Protein AF-A0A4U3A733-F1 (afdb_monomer)

InterPro domains:
  IPR024529 ECF transporter, substrate-specific component [PF12822] (3-72)
  IPR025720 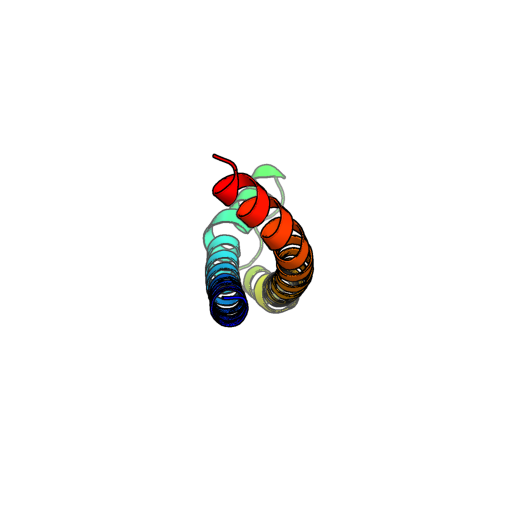ECF transporter, Riboflavin transporter RibU [PTHR38438] (1-85)

Structure (mmCIF, N/CA/C/O backbone):
data_AF-A0A4U3A733-F1
#
_entry.id   AF-A0A4U3A733-F1
#
loop_
_atom_site.group_PDB
_atom_site.id
_atom_site.type_symbol
_atom_site.label_atom_id
_atom_site.label_alt_id
_atom_site.label_comp_id
_atom_site.label_asym_id
_atom_site.label_entity_id
_atom_site.label_seq_id
_atom_site.pdbx_PDB_ins_code
_atom_site.Cartn_x
_atom_site.Cartn_y
_atom_site.Cartn_z
_atom_site.occupancy
_atom_site.B_iso_or_equiv
_atom_site.auth_seq_id
_atom_site.auth_comp_id
_atom_site.auth_asym_id
_atom_site.auth_atom_id
_atom_site.pdbx_PDB_model_num
ATOM 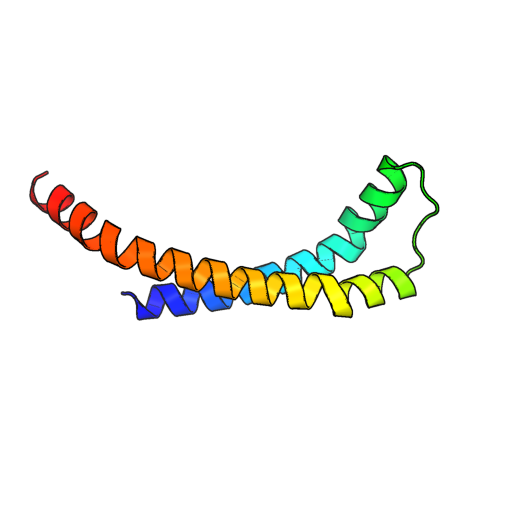1 N N . THR A 1 1 ? -21.772 3.868 10.532 1.00 82.06 1 THR A N 1
ATOM 2 C CA . THR A 1 1 ? -21.470 2.889 11.611 1.00 82.06 1 THR A CA 1
ATOM 3 C C . THR A 1 1 ? -20.068 2.329 11.417 1.00 82.06 1 THR A C 1
ATOM 5 O O . THR A 1 1 ? -19.547 2.446 10.315 1.00 82.06 1 THR A O 1
ATOM 8 N N . VAL A 1 2 ? -19.447 1.726 12.443 1.00 82.56 2 VAL A N 1
ATOM 9 C CA . VAL A 1 2 ? -18.079 1.161 12.330 1.00 82.56 2 VAL A CA 1
ATOM 10 C C . VAL A 1 2 ? -18.007 0.077 11.246 1.00 82.56 2 VAL A C 1
ATOM 12 O O . VAL A 1 2 ? -17.067 0.069 10.469 1.00 82.56 2 VAL A O 1
ATOM 15 N N . LYS A 1 3 ? -19.058 -0.744 11.096 1.00 85.50 3 LYS A N 1
ATOM 16 C CA . LYS A 1 3 ? -19.158 -1.766 10.039 1.00 85.50 3 LYS A CA 1
ATOM 17 C C . LYS A 1 3 ? -19.001 -1.187 8.624 1.00 85.50 3 LYS A C 1
ATOM 19 O O . LYS A 1 3 ? -18.169 -1.659 7.863 1.00 85.50 3 LYS A O 1
ATOM 24 N N . SER A 1 4 ? -19.753 -0.131 8.297 1.00 90.12 4 SER A N 1
ATOM 25 C CA . SER A 1 4 ? -19.648 0.542 6.992 1.00 90.12 4 SER A CA 1
ATOM 26 C C . SER A 1 4 ? -18.281 1.196 6.780 1.00 90.12 4 SER A C 1
ATOM 28 O O . SER A 1 4 ? -17.786 1.192 5.658 1.00 90.12 4 SER A O 1
ATOM 30 N N . LEU A 1 5 ? -17.672 1.731 7.845 1.00 90.38 5 LEU A N 1
ATOM 31 C CA . LEU A 1 5 ? -16.330 2.304 7.786 1.00 90.38 5 LEU A CA 1
ATOM 32 C C . LEU A 1 5 ? -15.291 1.225 7.460 1.00 90.38 5 LEU A C 1
ATOM 34 O O . LEU A 1 5 ? -14.518 1.390 6.525 1.00 90.38 5 LEU A O 1
ATOM 38 N N . THR A 1 6 ? -15.303 0.103 8.181 1.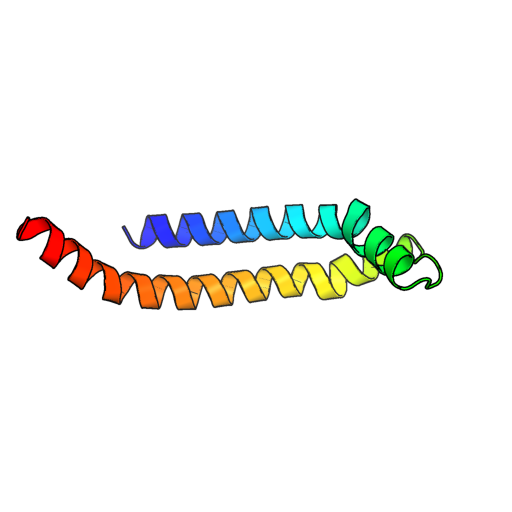00 89.75 6 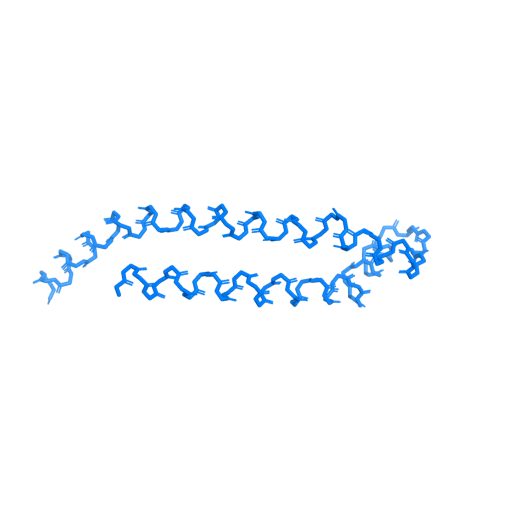THR A N 1
ATOM 39 C CA . THR A 1 6 ? -14.370 -1.006 7.947 1.00 89.75 6 THR A CA 1
ATOM 40 C C . THR A 1 6 ? -14.522 -1.582 6.540 1.00 89.75 6 THR A C 1
ATOM 42 O O . THR A 1 6 ? -13.520 -1.767 5.858 1.00 89.75 6 THR A O 1
ATOM 45 N N . THR A 1 7 ? -15.749 -1.802 6.056 1.00 92.81 7 THR A N 1
ATOM 46 C CA . THR A 1 7 ? -15.974 -2.271 4.677 1.00 92.81 7 THR A CA 1
ATOM 47 C C . THR A 1 7 ? -15.450 -1.271 3.644 1.00 92.81 7 THR A C 1
ATOM 49 O O . THR A 1 7 ? -14.784 -1.676 2.695 1.00 92.81 7 THR A O 1
ATOM 52 N N . GLY A 1 8 ? -15.688 0.029 3.846 1.00 95.19 8 GLY A N 1
ATOM 53 C CA . GLY A 1 8 ? -15.161 1.076 2.970 1.00 95.19 8 GLY A CA 1
ATOM 54 C C . GLY A 1 8 ? -13.631 1.119 2.948 1.00 95.19 8 GLY A C 1
ATOM 55 O O . GLY A 1 8 ? -13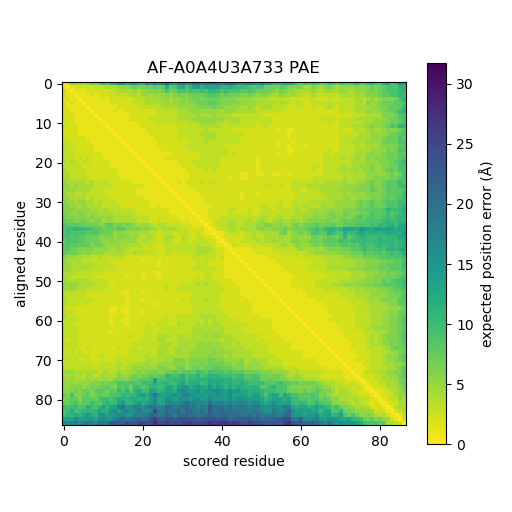.042 1.225 1.877 1.00 95.19 8 GLY A O 1
ATOM 56 N N . LEU A 1 9 ? -12.981 0.964 4.104 1.00 94.62 9 LEU A N 1
ATOM 57 C CA . LEU A 1 9 ? -11.518 0.933 4.215 1.00 94.62 9 LEU A CA 1
ATOM 58 C C . LEU A 1 9 ? -10.905 -0.301 3.537 1.00 94.62 9 LEU A C 1
ATOM 60 O O . LEU A 1 9 ? -9.875 -0.187 2.871 1.00 94.62 9 LEU A O 1
ATOM 64 N N . MET A 1 10 ? -11.556 -1.462 3.639 1.00 93.75 10 MET A N 1
ATOM 65 C CA . MET A 1 10 ? -11.118 -2.682 2.951 1.00 93.75 10 MET A CA 1
ATOM 66 C C . MET A 1 10 ? -11.246 -2.549 1.430 1.00 93.75 10 MET A C 1
ATOM 68 O O . MET A 1 10 ? -10.285 -2.813 0.710 1.00 93.75 10 MET A O 1
ATOM 72 N N . LEU A 1 11 ? -12.396 -2.076 0.936 1.00 96.38 11 LEU A N 1
ATOM 73 C CA . LEU A 1 11 ? -12.593 -1.816 -0.494 1.00 96.38 11 LEU A CA 1
ATOM 74 C C . LEU A 1 11 ? -11.615 -0.756 -1.010 1.00 96.38 11 LEU A C 1
ATOM 76 O O . LEU A 1 11 ? -10.996 -0.944 -2.054 1.00 96.38 11 LEU A O 1
ATOM 80 N N . GLY A 1 12 ? -11.416 0.320 -0.248 1.00 96.50 12 GLY A N 1
ATOM 81 C CA . GLY A 1 12 ? -10.434 1.355 -0.555 1.00 96.50 12 GLY A CA 1
ATOM 82 C C . GLY A 1 12 ? -9.014 0.801 -0.635 1.00 96.50 12 GLY A C 1
ATOM 83 O O . GLY A 1 12 ? -8.291 1.134 -1.568 1.00 96.50 12 GLY A O 1
ATOM 84 N N . THR A 1 13 ? -8.632 -0.093 0.281 1.00 96.75 13 THR A N 1
ATOM 85 C CA . THR A 1 13 ? -7.318 -0.758 0.273 1.00 96.75 13 THR A CA 1
ATOM 86 C C . THR A 1 13 ? -7.123 -1.612 -0.977 1.00 96.75 13 THR A C 1
ATOM 88 O O . THR A 1 13 ? -6.065 -1.533 -1.602 1.00 96.75 13 THR A O 1
ATOM 91 N N . ILE A 1 14 ? -8.131 -2.394 -1.375 1.00 96.88 14 ILE A N 1
ATOM 92 C CA . ILE A 1 14 ? -8.067 -3.225 -2.587 1.00 96.88 14 ILE A CA 1
ATOM 93 C C . ILE A 1 14 ? -7.918 -2.336 -3.825 1.00 96.88 14 ILE A C 1
ATOM 95 O O . ILE A 1 14 ? -6.973 -2.508 -4.594 1.00 96.88 14 ILE A O 1
ATOM 99 N N . THR A 1 15 ? -8.792 -1.340 -3.977 1.00 97.50 15 THR A N 1
ATOM 100 C CA . THR A 1 15 ? -8.760 -0.396 -5.103 1.00 97.50 15 THR A CA 1
ATOM 101 C C . THR A 1 15 ? -7.424 0.337 -5.178 1.00 97.50 15 THR A C 1
ATOM 103 O O . THR A 1 15 ? -6.798 0.393 -6.235 1.00 97.50 15 THR A O 1
ATOM 106 N N . MET A 1 16 ? -6.942 0.848 -4.046 1.00 96.81 16 MET A N 1
ATOM 107 C CA . MET A 1 16 ? -5.661 1.543 -3.950 1.00 96.81 16 MET A CA 1
ATOM 108 C C . MET A 1 16 ? -4.486 0.627 -4.298 1.00 96.81 16 MET A C 1
ATOM 110 O O . MET A 1 16 ? -3.596 1.048 -5.032 1.00 96.81 16 MET A O 1
ATOM 114 N N . THR A 1 17 ? -4.499 -0.625 -3.835 1.00 97.38 17 THR A N 1
ATOM 115 C CA . THR A 1 17 ? -3.457 -1.613 -4.150 1.00 97.38 17 THR A CA 1
ATOM 116 C C . THR A 1 17 ? -3.399 -1.883 -5.650 1.00 97.38 17 THR A C 1
ATOM 118 O O . THR A 1 17 ? -2.323 -1.793 -6.236 1.00 97.38 17 THR A O 1
ATOM 121 N N . VAL A 1 18 ? -4.546 -2.142 -6.288 1.00 96.94 18 VAL A N 1
ATOM 122 C CA . VAL A 1 18 ? -4.620 -2.415 -7.733 1.00 96.94 18 VAL A CA 1
ATOM 123 C C . VAL A 1 18 ? -4.143 -1.210 -8.540 1.00 96.94 18 VAL A C 1
ATOM 125 O O . VAL A 1 18 ? -3.267 -1.351 -9.394 1.00 96.94 18 VAL A O 1
ATOM 128 N N . ILE A 1 19 ? -4.665 -0.017 -8.239 1.00 97.62 19 ILE A N 1
ATOM 129 C CA . ILE A 1 19 ? -4.276 1.217 -8.931 1.00 97.62 19 ILE A CA 1
ATOM 130 C C . ILE A 1 19 ? -2.778 1.470 -8.760 1.00 97.62 19 ILE A C 1
ATOM 132 O O . ILE A 1 19 ? -2.094 1.751 -9.739 1.00 97.62 19 ILE A O 1
ATOM 136 N N . MET A 1 20 ? -2.237 1.320 -7.549 1.00 96.50 20 MET A N 1
ATOM 137 C CA . MET A 1 20 ? -0.808 1.519 -7.310 1.00 96.50 20 MET A CA 1
ATOM 138 C C . MET A 1 20 ? 0.056 0.499 -8.040 1.00 96.50 20 MET A C 1
ATOM 140 O O . MET A 1 20 ? 1.096 0.883 -8.567 1.00 96.50 20 MET A O 1
ATOM 144 N N . SER A 1 21 ? -0.340 -0.771 -8.112 1.00 95.31 21 SER A N 1
ATOM 145 C CA . SER A 1 21 ? 0.397 -1.773 -8.888 1.00 95.31 21 SER A CA 1
ATOM 146 C C . SER A 1 21 ? 0.449 -1.411 -10.376 1.00 95.31 21 SER A C 1
ATOM 148 O O . SER A 1 21 ? 1.518 -1.488 -10.980 1.00 95.31 21 SER A O 1
ATOM 150 N N . VAL A 1 22 ? -0.665 -0.941 -10.949 1.00 97.25 22 VAL A N 1
ATOM 151 C CA . VAL A 1 22 ? -0.728 -0.481 -12.348 1.00 97.25 22 VAL A CA 1
ATOM 152 C C . VAL A 1 22 ? 0.127 0.773 -12.552 1.00 97.25 22 VAL A C 1
ATOM 154 O O . VAL A 1 22 ? 0.983 0.803 -13.436 1.00 97.25 22 VAL A O 1
ATOM 157 N N . LEU A 1 23 ? -0.043 1.793 -11.709 1.00 97.25 23 LEU A N 1
ATOM 158 C CA . LEU A 1 23 ? 0.714 3.043 -11.803 1.00 97.25 23 LEU A CA 1
ATOM 159 C C . LEU A 1 23 ? 2.218 2.830 -11.624 1.00 97.25 23 LEU A C 1
ATOM 161 O O . LEU A 1 23 ? 3.007 3.511 -12.279 1.00 97.25 23 LEU A O 1
ATOM 165 N N . ASN A 1 24 ? 2.633 1.881 -10.781 1.00 97.25 24 ASN A N 1
ATOM 166 C CA . ASN A 1 24 ? 4.050 1.572 -10.614 1.00 97.25 24 ASN A CA 1
ATOM 167 C C . ASN A 1 24 ? 4.671 0.998 -11.882 1.00 97.25 24 ASN A C 1
ATOM 169 O O . ASN A 1 24 ? 5.796 1.366 -12.207 1.00 97.25 24 ASN A O 1
ATOM 173 N N . TYR A 1 25 ? 3.935 0.168 -12.619 1.00 96.25 25 TYR A N 1
ATOM 174 C CA . TYR A 1 25 ? 4.430 -0.393 -13.871 1.00 96.25 25 TYR A CA 1
ATOM 175 C C . TYR A 1 25 ? 4.578 0.667 -14.967 1.00 96.25 25 TYR A C 1
ATOM 177 O O . TYR A 1 25 ? 5.595 0.704 -15.652 1.00 96.25 25 TYR A O 1
ATOM 185 N N . PHE A 1 26 ? 3.573 1.531 -15.136 1.00 95.88 26 PHE A N 1
ATOM 186 C CA . PHE A 1 26 ? 3.522 2.441 -16.286 1.00 95.88 26 PHE A CA 1
ATOM 187 C C . PHE A 1 26 ? 4.167 3.804 -16.049 1.00 95.88 26 PHE A C 1
ATOM 189 O O . PHE A 1 26 ? 4.635 4.417 -17.003 1.00 95.88 26 PHE A O 1
ATOM 196 N N . ILE A 1 27 ? 4.159 4.301 -14.811 1.00 96.69 27 ILE A N 1
ATOM 197 C CA . ILE A 1 27 ? 4.527 5.692 -14.524 1.00 96.69 27 ILE A CA 1
ATOM 198 C C . ILE A 1 27 ? 5.655 5.754 -13.501 1.00 96.69 27 ILE A C 1
ATOM 200 O O . ILE A 1 27 ? 6.704 6.315 -13.797 1.00 96.69 27 ILE A O 1
ATOM 204 N N . ILE A 1 28 ? 5.474 5.174 -12.311 1.00 96.44 28 ILE A N 1
ATOM 205 C CA . ILE A 1 28 ? 6.378 5.457 -11.185 1.00 96.44 28 ILE A CA 1
ATOM 206 C C . ILE A 1 28 ? 7.763 4.840 -11.393 1.00 96.44 28 ILE A C 1
ATOM 208 O O . ILE A 1 28 ? 8.748 5.558 -11.257 1.00 96.44 28 ILE A O 1
ATOM 212 N N . LEU A 1 29 ? 7.871 3.550 -11.736 1.00 95.69 29 LEU A N 1
ATOM 213 C CA . LEU A 1 29 ? 9.183 2.917 -11.929 1.00 95.69 29 LEU A CA 1
ATOM 214 C C . LEU A 1 29 ? 9.941 3.486 -13.143 1.00 95.69 29 LEU A C 1
ATOM 216 O O . LEU A 1 29 ? 11.118 3.809 -12.976 1.00 95.69 29 LEU A O 1
ATOM 220 N N . PRO A 1 30 ? 9.309 3.704 -14.316 1.00 95.12 30 PRO A N 1
ATOM 221 C CA . PRO A 1 30 ? 9.975 4.373 -15.435 1.00 95.12 30 PRO A CA 1
ATOM 222 C C . PRO A 1 30 ? 10.433 5.798 -15.098 1.00 95.12 30 PRO A C 1
ATOM 224 O O . PRO A 1 30 ? 11.572 6.167 -15.392 1.00 95.12 30 PRO A O 1
ATOM 227 N N . ALA A 1 31 ? 9.580 6.588 -14.435 1.00 96.69 31 ALA A N 1
ATOM 228 C CA . ALA A 1 31 ? 9.933 7.940 -14.008 1.00 96.69 31 ALA A CA 1
ATOM 229 C C . ALA A 1 31 ? 11.060 7.935 -12.967 1.00 96.69 31 ALA A C 1
ATOM 231 O O . ALA A 1 31 ? 11.920 8.808 -13.004 1.00 96.69 31 ALA A O 1
ATOM 232 N N . TYR A 1 32 ? 11.093 6.946 -12.071 1.00 95.38 32 TYR A N 1
ATOM 233 C CA . TYR A 1 32 ? 12.143 6.786 -11.066 1.00 95.38 32 TYR A CA 1
ATOM 234 C C . TYR A 1 32 ? 13.508 6.502 -11.701 1.00 95.38 32 TYR A C 1
ATOM 236 O O . TYR A 1 32 ? 14.485 7.173 -11.367 1.00 95.38 32 TYR A O 1
ATOM 244 N N . THR A 1 33 ? 13.586 5.559 -12.647 1.00 95.19 33 THR A N 1
ATOM 245 C CA . THR A 1 33 ? 14.850 5.263 -13.345 1.00 95.19 33 THR A CA 1
ATOM 246 C C . THR A 1 33 ? 15.315 6.434 -14.202 1.00 95.19 33 THR A C 1
ATOM 248 O O . THR A 1 33 ? 16.501 6.755 -14.224 1.00 95.19 33 THR A O 1
ATOM 251 N N . TRP A 1 34 ? 14.373 7.132 -14.845 1.00 95.88 34 TRP A N 1
ATOM 252 C CA . TRP A 1 34 ? 14.667 8.346 -15.602 1.00 95.88 34 TRP A CA 1
ATOM 253 C C . TRP A 1 34 ? 15.206 9.464 -14.701 1.00 95.88 34 TRP A C 1
ATOM 255 O O . TRP A 1 34 ? 16.251 10.040 -14.992 1.00 95.88 34 TRP A O 1
ATOM 265 N N . PHE A 1 35 ? 14.545 9.723 -13.570 1.00 97.12 35 PHE A N 1
ATOM 266 C CA . PHE A 1 35 ? 14.939 10.762 -12.617 1.00 97.12 35 PHE A CA 1
ATOM 267 C C . PHE A 1 35 ? 16.335 10.524 -12.027 1.00 97.12 35 PHE A C 1
ATOM 269 O O . PHE A 1 35 ? 17.094 11.470 -11.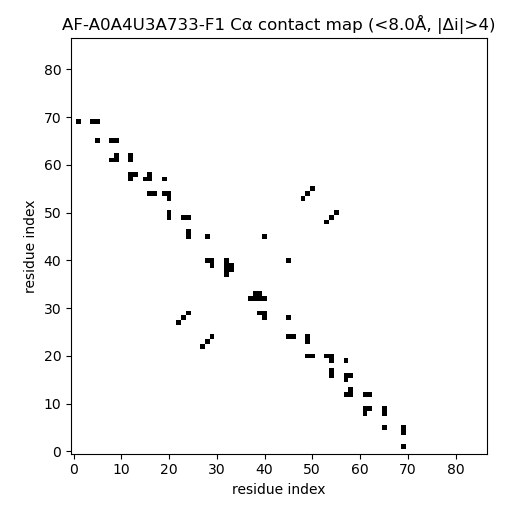827 1.00 97.12 35 PHE A O 1
ATOM 276 N N . LEU A 1 36 ? 16.695 9.264 -11.772 1.00 96.25 36 LEU A N 1
ATOM 277 C CA . LEU A 1 36 ? 18.004 8.897 -11.228 1.00 96.25 36 LEU A CA 1
ATOM 278 C C . LEU A 1 36 ? 19.099 8.717 -12.288 1.00 96.25 36 LEU A C 1
ATOM 280 O O . LEU A 1 36 ? 20.222 8.376 -11.923 1.00 96.25 36 LEU A O 1
ATOM 284 N N . ASN A 1 37 ? 18.800 8.932 -13.574 1.00 94.00 37 ASN A N 1
ATOM 285 C CA . ASN A 1 37 ? 19.697 8.606 -14.691 1.00 94.00 37 ASN A CA 1
ATOM 286 C C . ASN A 1 37 ? 20.234 7.161 -14.617 1.00 94.00 37 ASN A C 1
ATOM 288 O O . ASN A 1 37 ? 21.382 6.891 -14.976 1.00 94.00 37 ASN A O 1
ATOM 292 N N . SER A 1 38 ? 19.419 6.227 -14.119 1.00 93.94 38 SER A N 1
ATOM 293 C CA . SER A 1 38 ? 19.783 4.816 -14.013 1.00 93.94 38 SER A CA 1
ATOM 294 C C . SER A 1 38 ? 19.298 4.028 -15.236 1.00 93.94 38 SER A C 1
ATOM 296 O O . SER A 1 38 ? 18.368 4.462 -15.926 1.00 93.94 38 SER A O 1
ATOM 298 N N . PRO A 1 39 ? 19.914 2.868 -15.544 1.00 93.25 39 PRO A N 1
ATOM 299 C CA . PRO A 1 39 ? 19.452 2.020 -16.635 1.00 93.25 39 PRO A CA 1
ATOM 300 C C . PRO A 1 39 ? 17.973 1.663 -16.477 1.00 93.25 39 PRO A C 1
ATOM 302 O O . PRO A 1 39 ? 17.518 1.321 -15.382 1.00 93.25 39 PRO A O 1
ATOM 305 N N . ALA A 1 40 ? 17.232 1.722 -17.586 1.00 92.75 40 ALA A N 1
ATOM 306 C CA . ALA A 1 40 ? 15.823 1.364 -17.596 1.00 92.75 40 ALA A CA 1
ATOM 307 C C . ALA A 1 40 ? 15.635 -0.079 -17.113 1.00 92.75 40 ALA A C 1
ATOM 309 O O . ALA A 1 40 ? 16.333 -1.004 -17.533 1.00 92.75 40 ALA A O 1
ATOM 310 N N . MET A 1 41 ? 14.669 -0.262 -16.221 1.00 92.19 41 MET A N 1
ATOM 311 C CA . MET A 1 41 ? 14.346 -1.570 -15.675 1.00 92.19 41 MET A CA 1
ATOM 312 C C . MET A 1 41 ? 13.611 -2.404 -16.730 1.00 92.19 41 MET A C 1
ATOM 314 O O . MET A 1 41 ? 12.705 -1.905 -17.398 1.00 92.19 41 MET A O 1
ATOM 318 N N . SER A 1 42 ? 13.976 -3.681 -16.883 1.00 94.81 42 SER A N 1
ATOM 319 C CA . SER A 1 42 ? 13.256 -4.567 -17.802 1.00 94.81 42 SER A CA 1
ATOM 320 C C . SER A 1 42 ? 11.820 -4.808 -17.325 1.00 94.81 42 SER A C 1
ATOM 322 O O . SER A 1 42 ? 11.518 -4.735 -16.128 1.00 94.81 42 SER A O 1
ATOM 324 N N . SER A 1 43 ? 10.921 -5.131 -18.259 1.00 92.62 43 SER A N 1
ATOM 325 C CA . SER A 1 43 ? 9.515 -5.425 -17.950 1.00 92.62 43 SER A CA 1
ATOM 326 C C . SER A 1 43 ? 9.355 -6.539 -16.919 1.00 92.62 43 SER A C 1
ATOM 328 O O . SER A 1 43 ? 8.471 -6.459 -16.065 1.00 92.62 43 SER A O 1
ATOM 330 N N . ASP A 1 44 ? 10.219 -7.552 -16.971 1.00 95.38 44 ASP A N 1
ATOM 331 C CA . ASP A 1 44 ? 10.157 -8.700 -16.068 1.00 95.38 44 ASP A CA 1
ATOM 332 C C . ASP A 1 44 ? 10.571 -8.318 -14.650 1.00 95.38 44 ASP A C 1
ATOM 334 O O . ASP A 1 44 ? 9.863 -8.648 -13.699 1.00 95.38 44 ASP A O 1
ATOM 338 N N . ILE A 1 45 ? 11.644 -7.533 -14.501 1.00 94.56 45 ILE A N 1
ATOM 339 C CA . ILE A 1 45 ? 12.096 -7.050 -13.191 1.00 94.56 45 ILE A CA 1
ATOM 340 C C . ILE A 1 45 ? 11.056 -6.096 -12.590 1.00 94.56 45 ILE A C 1
ATOM 342 O O . ILE A 1 45 ? 10.750 -6.201 -11.399 1.00 94.56 45 ILE A O 1
ATOM 346 N N . MET A 1 46 ? 10.449 -5.215 -13.396 1.00 95.81 46 MET A N 1
ATOM 347 C CA . MET A 1 46 ? 9.368 -4.339 -12.925 1.00 95.81 46 MET A CA 1
ATOM 348 C C . MET A 1 46 ? 8.174 -5.149 -12.416 1.00 95.81 46 MET A C 1
ATOM 350 O O . MET A 1 46 ? 7.698 -4.910 -11.306 1.00 95.81 46 MET A O 1
ATOM 354 N N . ARG A 1 47 ? 7.703 -6.140 -13.185 1.00 96.25 47 ARG A N 1
ATOM 355 C CA . ARG A 1 47 ? 6.586 -7.010 -12.772 1.00 96.25 47 ARG A CA 1
ATOM 356 C C . ARG A 1 47 ? 6.920 -7.795 -11.515 1.00 96.25 47 ARG A C 1
ATOM 358 O O . ARG A 1 47 ? 6.099 -7.835 -10.601 1.00 96.25 47 ARG A O 1
ATOM 365 N N . GLN A 1 48 ? 8.116 -8.376 -11.451 1.00 97.25 48 GLN A N 1
ATOM 366 C CA . GLN A 1 48 ? 8.565 -9.127 -10.287 1.00 97.25 48 GLN A CA 1
ATOM 367 C C . GLN A 1 48 ? 8.577 -8.230 -9.049 1.00 97.25 48 GLN A C 1
ATOM 369 O O . GLN A 1 48 ? 7.950 -8.579 -8.057 1.00 97.25 48 GLN A O 1
ATOM 374 N N . THR A 1 49 ? 9.170 -7.039 -9.140 1.00 96.31 49 THR A N 1
ATOM 375 C CA . THR A 1 49 ? 9.203 -6.049 -8.050 1.00 96.31 49 THR A CA 1
ATOM 376 C C . THR A 1 49 ? 7.797 -5.649 -7.605 1.00 96.31 49 THR A C 1
ATOM 378 O O . THR A 1 49 ? 7.509 -5.563 -6.408 1.00 96.31 49 THR A O 1
ATOM 381 N N . ILE A 1 50 ? 6.884 -5.428 -8.553 1.00 97.06 50 ILE A N 1
ATOM 382 C CA . ILE A 1 50 ? 5.511 -5.043 -8.228 1.00 97.06 50 ILE A CA 1
ATOM 383 C C . ILE A 1 50 ? 4.790 -6.164 -7.482 1.00 97.06 50 ILE A C 1
ATOM 385 O O . ILE A 1 50 ? 4.147 -5.893 -6.471 1.00 97.06 50 ILE A O 1
ATOM 389 N N . VAL A 1 51 ? 4.893 -7.408 -7.947 1.00 97.19 51 VAL A N 1
ATOM 390 C CA . VAL A 1 51 ? 4.171 -8.544 -7.356 1.00 97.19 51 VAL A CA 1
ATOM 391 C C . VAL A 1 51 ? 4.775 -8.970 -6.019 1.00 97.19 51 VAL A C 1
ATOM 393 O O . VAL A 1 51 ? 4.025 -9.284 -5.098 1.00 97.19 51 VAL A O 1
ATOM 396 N N . THR A 1 52 ? 6.103 -8.971 -5.881 1.00 97.06 52 THR A N 1
ATOM 397 C CA . THR A 1 52 ? 6.774 -9.484 -4.674 1.00 97.06 52 THR A CA 1
ATOM 398 C C . THR A 1 52 ? 6.954 -8.436 -3.584 1.00 97.06 52 THR A C 1
ATOM 400 O O . THR A 1 52 ? 7.012 -8.803 -2.413 1.00 97.06 52 THR A O 1
ATOM 403 N N . ALA A 1 53 ? 7.017 -7.148 -3.933 1.00 96.12 53 ALA A N 1
ATOM 404 C CA . ALA A 1 53 ? 7.240 -6.075 -2.967 1.00 96.12 53 ALA A CA 1
ATOM 405 C C . ALA A 1 53 ? 6.068 -5.089 -2.906 1.00 96.12 53 ALA A C 1
ATOM 407 O O . ALA A 1 53 ? 5.449 -4.933 -1.855 1.00 96.12 53 ALA A O 1
ATOM 408 N N . ILE A 1 54 ? 5.726 -4.431 -4.016 1.00 96.44 54 ILE A N 1
ATOM 409 C CA . ILE A 1 54 ? 4.813 -3.270 -3.993 1.00 96.44 54 ILE A CA 1
ATOM 410 C C . ILE A 1 54 ? 3.378 -3.675 -3.643 1.00 96.44 54 ILE A C 1
ATOM 412 O O . ILE A 1 54 ? 2.725 -3.023 -2.826 1.00 96.44 54 ILE A O 1
ATOM 416 N N . LEU A 1 55 ? 2.885 -4.750 -4.251 1.00 96.56 55 LEU A N 1
ATOM 417 C CA . LEU A 1 55 ? 1.547 -5.277 -4.019 1.00 96.56 55 LEU A CA 1
ATOM 418 C C . LEU A 1 55 ? 1.370 -5.736 -2.560 1.00 96.56 55 LEU A C 1
ATOM 420 O O . LEU A 1 55 ? 0.487 -5.187 -1.895 1.00 96.56 55 LEU A O 1
ATOM 424 N N . PRO A 1 56 ? 2.198 -6.646 -2.000 1.00 96.75 56 PRO A N 1
ATOM 425 C CA . PRO A 1 56 ? 2.048 -7.061 -0.606 1.00 96.75 56 PRO A CA 1
ATOM 426 C C . PRO A 1 56 ? 2.280 -5.907 0.376 1.00 96.75 56 PRO A C 1
ATOM 428 O O . PRO A 1 56 ? 1.545 -5.794 1.358 1.00 96.75 56 PRO A O 1
ATOM 431 N N . PHE A 1 57 ? 3.218 -4.996 0.093 1.00 97.50 57 PHE A N 1
ATOM 432 C CA . PHE A 1 57 ? 3.419 -3.797 0.909 1.00 97.50 57 PHE A CA 1
ATOM 433 C C . PHE A 1 57 ? 2.157 -2.927 0.979 1.00 97.50 57 PHE A C 1
ATOM 435 O O . PHE A 1 57 ? 1.763 -2.508 2.068 1.00 97.50 57 PHE A O 1
ATOM 442 N N . ASN A 1 58 ? 1.495 -2.664 -0.153 1.00 97.12 58 ASN A N 1
ATOM 443 C CA . ASN A 1 58 ? 0.289 -1.833 -0.175 1.00 97.12 58 ASN A CA 1
ATOM 444 C C . ASN A 1 58 ? -0.883 -2.480 0.570 1.00 97.12 58 ASN A C 1
ATOM 446 O O . ASN A 1 58 ? -1.597 -1.770 1.283 1.00 97.12 58 ASN A O 1
ATOM 450 N N . VAL A 1 59 ? -1.031 -3.805 0.487 1.00 97.38 59 VAL A N 1
ATOM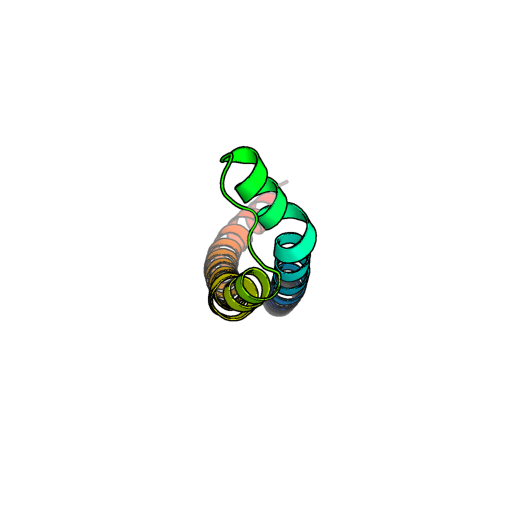 451 C CA . VAL A 1 59 ? -2.037 -4.545 1.265 1.00 97.38 59 VAL A CA 1
ATOM 452 C C . VAL A 1 59 ? -1.764 -4.416 2.763 1.00 97.38 59 VAL A C 1
ATOM 454 O O . VAL A 1 59 ? -2.647 -3.998 3.513 1.00 97.38 59 VAL A O 1
ATOM 457 N N . ILE A 1 60 ? -0.536 -4.711 3.204 1.00 97.50 60 ILE A N 1
ATOM 458 C CA . ILE A 1 60 ? -0.145 -4.625 4.621 1.00 97.50 60 ILE A CA 1
ATOM 459 C C . ILE A 1 60 ? -0.343 -3.198 5.137 1.00 97.50 60 ILE A C 1
ATOM 461 O O . ILE A 1 60 ? -0.964 -2.992 6.180 1.00 97.50 60 ILE A O 1
ATOM 465 N N . LYS A 1 61 ? 0.120 -2.200 4.380 1.00 96.19 61 LYS A N 1
ATOM 466 C CA . LYS A 1 61 ? -0.054 -0.786 4.716 1.00 96.19 61 LYS A CA 1
ATOM 467 C C . LYS A 1 61 ? -1.530 -0.422 4.867 1.00 96.19 61 LYS A C 1
ATOM 469 O O . LYS A 1 61 ? -1.883 0.252 5.830 1.00 96.19 61 LYS A O 1
ATOM 474 N N . GLY A 1 62 ? -2.395 -0.868 3.957 1.00 95.62 62 GLY A N 1
ATOM 475 C CA . GLY A 1 62 ? -3.833 -0.607 4.042 1.00 95.62 62 GLY A CA 1
ATOM 476 C C . GLY A 1 62 ? -4.484 -1.229 5.279 1.00 95.62 62 GLY A C 1
ATOM 477 O O . GLY A 1 62 ? -5.298 -0.575 5.934 1.00 95.62 62 GLY A O 1
ATOM 478 N N . ILE A 1 63 ? -4.067 -2.437 5.674 1.00 95.88 63 ILE A N 1
ATOM 479 C CA . ILE A 1 63 ? -4.513 -3.078 6.924 1.00 95.88 63 ILE A CA 1
ATOM 480 C C . ILE A 1 63 ? -4.077 -2.250 8.138 1.00 95.88 63 ILE A C 1
ATOM 482 O O . ILE A 1 63 ? -4.907 -1.926 8.989 1.00 95.88 63 ILE A O 1
ATOM 486 N N . VAL A 1 64 ? -2.803 -1.853 8.201 1.00 96.94 64 VAL A N 1
ATOM 487 C CA . VAL A 1 64 ? -2.267 -1.030 9.299 1.00 96.94 64 VAL A CA 1
ATOM 488 C C . VAL A 1 64 ? -3.024 0.295 9.403 1.00 96.94 64 VAL A C 1
ATOM 490 O O . VAL A 1 64 ? -3.497 0.654 10.482 1.00 96.94 64 VAL A O 1
ATOM 493 N N . VAL A 1 65 ? -3.212 0.994 8.281 1.00 95.44 65 VAL A N 1
ATOM 494 C CA . VAL A 1 65 ? -3.970 2.253 8.231 1.00 95.44 65 VAL A CA 1
ATOM 495 C C . VAL A 1 65 ? -5.415 2.039 8.674 1.00 95.44 65 VAL A C 1
ATOM 497 O O . VAL A 1 65 ? -5.935 2.846 9.439 1.00 95.44 65 VAL A O 1
ATOM 500 N N . THR A 1 66 ? -6.055 0.943 8.262 1.00 93.94 66 THR A N 1
ATOM 501 C CA . THR A 1 66 ? -7.424 0.607 8.677 1.00 93.94 66 THR A CA 1
ATOM 502 C C . THR A 1 66 ? -7.523 0.439 10.192 1.00 93.94 66 THR A C 1
ATOM 504 O O . THR A 1 66 ? -8.415 1.022 10.809 1.00 93.94 66 THR A O 1
ATOM 507 N N . ILE A 1 67 ? -6.597 -0.303 10.807 1.00 94.12 67 ILE A N 1
ATOM 508 C CA . ILE A 1 67 ? -6.556 -0.516 12.263 1.00 94.12 67 ILE A CA 1
ATOM 509 C C . ILE A 1 67 ? -6.408 0.822 12.994 1.00 94.12 67 ILE A C 1
ATOM 511 O O . ILE A 1 67 ? -7.209 1.140 13.878 1.00 94.12 67 ILE A O 1
ATOM 515 N N . VAL A 1 68 ? -5.422 1.628 12.592 1.00 95.44 68 VAL A N 1
ATOM 516 C CA . VAL A 1 68 ? -5.155 2.939 13.199 1.00 95.44 68 VAL A CA 1
ATOM 517 C C . VAL A 1 68 ? -6.362 3.863 13.038 1.00 95.44 68 VAL A C 1
ATOM 519 O O . VAL A 1 68 ? -6.807 4.482 14.005 1.00 95.44 68 VAL A O 1
ATOM 522 N N . PHE A 1 69 ? -6.944 3.922 11.841 1.00 94.00 69 PHE A N 1
ATOM 523 C CA . PHE A 1 69 ? -8.068 4.804 11.556 1.00 94.00 69 PHE A CA 1
ATOM 524 C C . PHE A 1 69 ? -9.323 4.414 12.339 1.00 94.00 69 PHE A C 1
ATOM 526 O O . PHE A 1 69 ? -9.996 5.286 12.883 1.00 94.00 69 PHE A O 1
ATOM 533 N N . VAL A 1 70 ? -9.636 3.121 12.454 1.00 92.06 70 VAL A N 1
ATOM 534 C CA . VAL A 1 70 ? -10.781 2.652 13.251 1.00 92.06 70 VAL A CA 1
ATOM 535 C C . VAL A 1 70 ? -10.587 2.984 14.734 1.00 92.06 70 VAL A C 1
ATOM 537 O O . VAL A 1 70 ? -11.524 3.473 15.374 1.00 92.06 70 VAL A O 1
ATOM 540 N N . ALA A 1 71 ? -9.378 2.790 15.272 1.00 91.50 71 ALA A N 1
ATOM 541 C CA . ALA A 1 71 ? -9.057 3.151 16.651 1.00 91.50 71 ALA A CA 1
ATOM 542 C C . ALA A 1 71 ? -9.238 4.660 16.897 1.00 91.50 71 ALA A C 1
ATOM 544 O O . ALA A 1 71 ? -9.924 5.051 17.846 1.00 91.50 71 ALA A O 1
ATOM 545 N N . LEU A 1 72 ? -8.717 5.508 16.007 1.00 92.12 72 LEU A N 1
ATOM 546 C CA . LEU A 1 72 ? -8.879 6.963 16.086 1.00 92.12 72 LEU A CA 1
ATOM 547 C C . LEU A 1 72 ? -10.343 7.391 15.942 1.00 92.12 72 LEU A C 1
ATOM 549 O O . LEU A 1 72 ? -10.841 8.179 16.749 1.00 92.12 72 LEU A O 1
ATOM 553 N N . PHE A 1 73 ? -11.059 6.835 14.962 1.00 90.00 73 PHE A N 1
ATOM 554 C CA . PHE A 1 73 ? -12.466 7.142 14.723 1.00 90.00 73 PHE A CA 1
ATOM 555 C C . PHE A 1 73 ? -13.323 6.819 15.946 1.00 90.00 73 PHE A C 1
ATOM 557 O O . PHE A 1 73 ? -14.209 7.597 16.286 1.00 90.00 73 PHE A O 1
ATOM 564 N N . SER A 1 74 ? -13.042 5.722 16.656 1.00 86.88 74 SER A N 1
ATOM 565 C CA . SER A 1 74 ? -13.783 5.359 17.871 1.00 86.88 74 SER A CA 1
ATOM 566 C C . SER A 1 74 ? -13.710 6.438 18.962 1.00 86.88 74 SER A C 1
ATOM 568 O O . SER A 1 74 ? -14.712 6.709 19.624 1.00 86.88 74 SER A O 1
ATOM 570 N N . ARG A 1 75 ? -12.558 7.110 19.100 1.00 87.62 75 ARG A N 1
ATOM 571 C CA . ARG A 1 75 ? -12.331 8.186 20.076 1.00 87.62 75 ARG A CA 1
ATOM 572 C C . ARG A 1 75 ? -12.913 9.513 19.602 1.00 87.62 75 ARG A C 1
ATOM 574 O O . ARG A 1 75 ? -13.646 10.166 20.343 1.00 87.62 75 ARG A O 1
ATOM 581 N N . LEU A 1 76 ? -12.633 9.882 18.353 1.00 89.31 76 LEU A N 1
ATOM 582 C CA . LEU A 1 76 ? -13.112 11.130 17.755 1.00 89.31 76 LEU A CA 1
ATOM 583 C C . LEU A 1 76 ? -14.632 11.161 17.650 1.00 89.31 76 LEU A C 1
ATOM 585 O O . LEU A 1 76 ? -15.232 12.202 17.891 1.00 89.31 76 LEU A O 1
ATOM 589 N N . LYS A 1 77 ? -15.261 10.019 17.360 1.00 86.44 77 LYS A N 1
ATOM 590 C CA . LYS A 1 77 ? -16.715 9.891 17.277 1.00 86.44 77 LYS A CA 1
ATOM 591 C C . LYS A 1 77 ? -17.402 10.463 18.520 1.00 86.44 77 LYS A C 1
ATOM 593 O O . LYS A 1 77 ? -18.353 11.225 18.383 1.00 86.44 77 LYS A O 1
ATOM 598 N N . VAL A 1 78 ? -16.927 10.106 19.715 1.00 85.50 78 VAL A N 1
ATOM 599 C CA . VAL A 1 78 ? -17.521 10.563 20.983 1.00 85.50 78 VAL A CA 1
ATOM 600 C C . VAL A 1 78 ? -17.440 12.082 21.096 1.00 85.50 78 VAL A C 1
ATOM 602 O O . VAL A 1 78 ? -18.442 12.730 21.387 1.00 85.50 78 VAL A O 1
ATOM 605 N N . TRP A 1 79 ? -16.271 12.652 20.803 1.00 86.19 79 TRP A N 1
ATOM 606 C CA . TRP A 1 79 ? -16.053 14.094 20.874 1.00 86.19 79 TRP A CA 1
ATOM 607 C C . TRP A 1 79 ? -16.855 14.866 19.819 1.00 86.19 79 TRP A C 1
ATOM 609 O O . TRP A 1 79 ? -17.514 15.849 20.147 1.00 86.19 79 TRP A O 1
ATOM 619 N N . VAL A 1 80 ? -16.856 14.400 18.566 1.00 84.50 80 VAL A N 1
ATOM 620 C CA . VAL A 1 80 ? -17.580 15.036 17.454 1.00 84.50 80 VAL A CA 1
ATOM 621 C C . VAL A 1 80 ? -19.082 15.046 17.728 1.00 84.50 80 VAL A C 1
ATOM 623 O O . VAL A 1 80 ? -19.710 16.099 17.633 1.00 84.50 80 VAL A O 1
ATOM 626 N N . PHE A 1 81 ? -19.661 13.912 18.136 1.00 82.81 81 PHE A N 1
ATOM 627 C CA . PHE A 1 81 ? -21.090 13.853 18.450 1.00 82.81 81 PHE A CA 1
ATOM 628 C C . PHE A 1 81 ? -21.459 14.681 19.683 1.00 82.81 81 PHE A C 1
ATOM 630 O O . PHE A 1 81 ? -22.521 15.300 19.689 1.00 82.81 81 PHE A O 1
ATOM 637 N N . ALA A 1 82 ? -20.591 14.746 20.698 1.00 81.81 82 ALA A N 1
ATOM 638 C CA . ALA A 1 82 ? -20.806 15.624 21.845 1.00 81.81 82 ALA A CA 1
ATOM 639 C C . ALA A 1 82 ? -20.811 17.106 21.435 1.00 81.81 82 ALA A C 1
ATOM 641 O O . ALA A 1 82 ? -21.666 17.861 21.888 1.00 81.81 82 ALA A O 1
ATOM 642 N N . LYS A 1 83 ? -19.905 17.520 20.542 1.00 79.44 83 LYS A N 1
ATOM 643 C CA . LYS A 1 83 ? -19.820 18.911 20.079 1.00 79.44 83 LYS A CA 1
ATOM 644 C C . LYS A 1 83 ? -20.996 19.312 19.189 1.00 79.44 83 LYS A C 1
ATOM 646 O O . LYS A 1 83 ? -21.520 20.402 19.354 1.00 79.44 83 LYS A O 1
ATOM 651 N N . MET A 1 84 ? -21.441 18.423 18.301 1.00 75.38 84 MET A N 1
ATOM 652 C CA . MET A 1 84 ? -22.603 18.658 17.432 1.00 75.38 84 MET A CA 1
ATOM 653 C C . MET A 1 84 ? -23.930 18.754 18.192 1.00 75.38 84 MET A C 1
ATOM 655 O O . MET A 1 84 ? -24.870 19.333 17.675 1.00 75.38 84 MET A O 1
ATOM 659 N N . LYS A 1 85 ? -24.032 18.166 19.390 1.00 70.50 85 LYS A N 1
ATOM 660 C CA . LYS A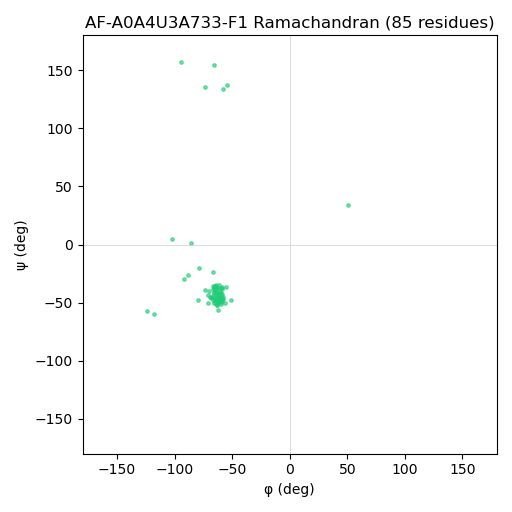 1 85 ? -25.234 18.276 20.231 1.00 70.50 85 LYS A CA 1
ATOM 661 C C . LYS A 1 85 ? -25.310 19.615 20.984 1.00 70.50 85 LYS A C 1
ATOM 663 O O . LYS A 1 85 ? -26.384 19.992 21.434 1.00 70.50 85 LYS A O 1
ATOM 668 N N . ASN A 1 86 ? -24.173 20.295 21.141 1.00 66.44 86 ASN A N 1
ATOM 669 C CA . ASN A 1 86 ? -24.043 21.560 21.869 1.00 66.44 86 ASN A CA 1
ATOM 670 C C . ASN A 1 86 ? -23.956 22.785 20.936 1.00 66.44 86 ASN A C 1
ATOM 672 O O . ASN A 1 86 ? -23.696 23.886 21.418 1.00 66.44 86 ASN A O 1
ATOM 676 N N . ALA A 1 87 ? -24.100 22.577 19.626 1.00 60.75 87 ALA A N 1
ATOM 677 C CA . ALA A 1 87 ? -24.163 23.605 18.591 1.00 60.75 87 ALA A CA 1
ATOM 678 C C . ALA A 1 87 ? -25.595 23.681 18.055 1.00 60.75 87 ALA A C 1
ATOM 680 O O . ALA A 1 87 ? -26.018 24.802 17.708 1.00 60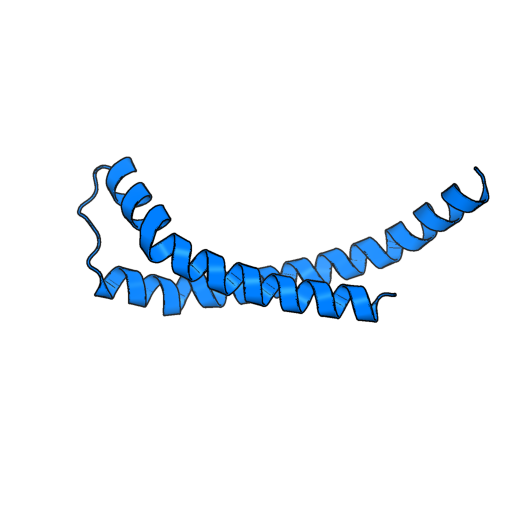.75 87 ALA A O 1
#

Secondary structure (DSSP, 8-state):
-HHHHHHHHHHHHHHHHHHHHHHIIIIIHHHHHHHTTPPPPPHHHHHHHIIIIIHHHHHHHHHHHHHHHHHHHHHHHHHHHHHHH--

Radius of gyration: 18.78 Å; Cα contacts (8 Å, |Δi|>4): 46; chains: 1; bounding box: 45×33×40 Å

Foldseek 3Di:
DLVVLLVVLLVVLVVVLVVQLVCQLPPVQQVVCVVVVHPRDDSVRSNCCSVVPSNVVSNVVSVVCSVVVSVVCVVVVVVVVVVVVVD

Sequence (87 aa):
TVKSLTTGLMLGTITMTVIMSVLNYFIILPAYTWFLNSPAMSSDIMRQTIVTAILPFNVIKGIVVTIVFVALFSRLKVWVFAKMKNA

Solvent-accessible surface area (backbone atoms only — not comparable to full-atom values): 4774 Å² total; per-residue (Å²): 107,71,69,62,50,53,54,48,46,53,52,48,29,52,52,49,28,53,52,49,45,54,42,37,66,75,46,49,50,57,49,50,27,57,74,67,74,46,80,78,77,51,72,65,58,48,50,51,47,34,64,74,45,52,37,56,48,38,47,53,49,35,53,53,50,44,55,53,49,52,58,50,45,62,56,48,48,57,56,53,56,55,51,64,73,76,107

pLDDT: mean 92.51, std 6.95, range [60.75, 97.62]

Mean predicted aligned error: 4.7 Å

Organism: Bacillus mycoides (NCBI:txid1405)